Protein AF-A0A9P7C0S9-F1 (afdb_monomer_lite)

Structure (mmCIF, N/CA/C/O backbone):
data_AF-A0A9P7C0S9-F1
#
_entry.id   AF-A0A9P7C0S9-F1
#
loop_
_atom_site.group_PDB
_atom_site.id
_atom_site.type_symbol
_atom_site.label_atom_id
_atom_site.label_alt_id
_atom_site.label_comp_id
_atom_site.label_asym_id
_atom_site.label_entity_id
_atom_site.label_seq_id
_atom_site.pdbx_PDB_ins_code
_atom_site.Cartn_x
_atom_site.Cartn_y
_atom_site.Cartn_z
_atom_site.occupancy
_atom_site.B_iso_or_equiv
_atom_site.auth_seq_id
_atom_site.auth_comp_id
_atom_site.auth_asym_id
_atom_site.auth_atom_id
_atom_site.pdbx_PDB_model_num
ATOM 1 N N . MET A 1 1 ? -21.516 11.796 5.438 1.00 36.50 1 MET A N 1
ATOM 2 C CA . MET A 1 1 ? -21.903 12.605 6.609 1.00 36.50 1 MET A CA 1
ATOM 3 C C . MET A 1 1 ? -20.899 12.306 7.704 1.00 36.50 1 MET A C 1
ATOM 5 O O . MET A 1 1 ? -20.630 11.122 7.889 1.00 36.50 1 MET A O 1
ATOM 9 N N . PRO A 1 2 ? -20.296 13.309 8.359 1.00 38.56 2 PRO A N 1
ATOM 10 C CA . PRO A 1 2 ? -19.601 13.058 9.612 1.00 38.5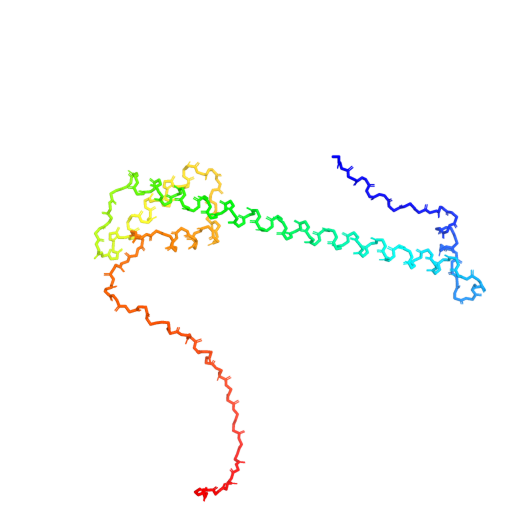6 2 PRO A CA 1
ATOM 11 C C . PRO A 1 2 ? -20.663 12.620 10.622 1.00 38.56 2 PRO A C 1
ATOM 13 O O . PRO A 1 2 ? -21.697 13.272 10.741 1.00 38.56 2 PRO A O 1
ATOM 16 N N . ILE A 1 3 ? -20.460 11.477 11.266 1.00 42.88 3 ILE A N 1
ATOM 17 C CA . ILE A 1 3 ? -21.281 11.094 12.411 1.00 42.88 3 ILE A CA 1
ATOM 18 C C . ILE A 1 3 ? -20.745 11.947 13.562 1.00 42.88 3 ILE A C 1
ATOM 20 O O . ILE A 1 3 ? -19.594 11.779 13.964 1.00 42.88 3 ILE A O 1
ATOM 24 N N . GLU A 1 4 ? -21.522 12.933 14.007 1.00 43.91 4 GLU A N 1
ATOM 25 C CA . GLU A 1 4 ? -21.229 13.670 15.235 1.00 43.91 4 GLU A CA 1
ATOM 26 C C . GLU A 1 4 ? -21.420 12.704 16.406 1.00 43.91 4 GLU A C 1
ATOM 28 O O . GLU A 1 4 ? -22.538 12.437 16.838 1.00 43.91 4 GLU A O 1
ATOM 33 N N . TYR A 1 5 ? -20.321 12.121 16.883 1.00 49.38 5 TYR A N 1
ATOM 34 C CA . TYR A 1 5 ? -20.308 11.347 18.119 1.00 49.38 5 TYR A CA 1
ATOM 35 C C . TYR A 1 5 ? -20.162 12.320 19.290 1.00 49.38 5 TYR A C 1
ATOM 37 O O . TYR A 1 5 ? -19.059 12.586 19.761 1.00 49.38 5 TYR A O 1
ATOM 45 N N . GLY A 1 6 ? -21.280 12.907 19.705 1.00 46.31 6 GLY A N 1
ATOM 46 C CA . GLY A 1 6 ? -21.391 13.578 20.994 1.00 46.31 6 GLY A CA 1
ATOM 47 C C . GLY A 1 6 ? -21.921 12.581 22.014 1.00 46.31 6 GLY A C 1
ATOM 48 O O . GLY A 1 6 ? -23.044 12.105 21.862 1.00 46.31 6 GLY A O 1
ATOM 49 N N . VAL A 1 7 ? -21.126 12.257 23.034 1.00 54.94 7 VAL A N 1
ATOM 50 C CA . VAL A 1 7 ? -21.639 11.568 24.224 1.00 54.94 7 VAL A CA 1
ATOM 51 C C . VAL A 1 7 ? -22.671 12.507 24.851 1.00 54.94 7 VAL A C 1
ATOM 53 O O . VAL A 1 7 ? -22.344 13.644 25.199 1.00 54.94 7 VAL A O 1
ATOM 56 N N . ASN A 1 8 ? -23.935 12.086 24.904 1.00 54.41 8 ASN A N 1
ATOM 57 C CA . ASN A 1 8 ? -25.004 12.897 25.476 1.00 54.41 8 ASN A CA 1
ATOM 58 C C . ASN A 1 8 ? -24.939 12.781 26.998 1.00 54.41 8 ASN A C 1
ATOM 60 O O . ASN A 1 8 ? -25.548 11.896 27.597 1.00 54.41 8 ASN A O 1
ATOM 64 N N . TYR A 1 9 ? -24.145 13.645 27.620 1.00 57.38 9 TYR A N 1
ATOM 65 C CA . TYR A 1 9 ? -24.091 13.711 29.068 1.00 57.38 9 TYR A CA 1
ATOM 66 C C . TYR A 1 9 ? -25.370 14.362 29.591 1.00 57.38 9 TYR A C 1
ATOM 68 O O . TYR A 1 9 ? -25.618 15.543 29.359 1.00 57.38 9 TYR A O 1
ATOM 76 N N . ASN A 1 10 ? -26.177 13.591 30.315 1.00 64.31 10 ASN A N 1
ATOM 77 C CA . ASN A 1 10 ? -27.313 14.140 31.037 1.00 64.31 10 ASN A CA 1
ATOM 78 C C . ASN A 1 10 ? -26.780 15.044 32.169 1.00 64.31 10 ASN A C 1
ATOM 80 O O . ASN A 1 10 ? -26.106 14.553 33.078 1.00 64.31 10 ASN A O 1
ATOM 84 N N . GLU A 1 11 ? -27.025 16.357 32.092 1.00 61.22 11 GLU A N 1
ATOM 85 C CA . GLU A 1 11 ? -26.452 17.370 33.001 1.00 61.22 11 GLU A CA 1
ATOM 86 C C . GLU A 1 11 ? -26.756 17.080 34.483 1.00 61.22 11 GLU A C 1
ATOM 88 O O . GLU A 1 11 ? -25.913 17.320 35.348 1.00 61.22 11 GLU A O 1
ATOM 93 N N . GLU A 1 12 ? -27.911 16.480 34.785 1.00 58.00 12 GLU A N 1
ATOM 94 C CA . GLU A 1 12 ? -28.275 16.056 36.145 1.00 58.00 12 GLU A CA 1
ATOM 95 C C . GLU A 1 12 ? -27.306 15.003 36.704 1.00 58.00 12 GLU A C 1
ATOM 97 O O . GLU A 1 12 ? -26.867 15.113 37.847 1.00 58.00 12 GLU A O 1
ATOM 102 N N . ILE A 1 13 ? -26.883 14.038 35.881 1.00 60.81 13 ILE A N 1
ATOM 103 C CA . ILE A 1 13 ? -25.986 12.960 36.318 1.00 60.81 13 ILE A CA 1
ATOM 104 C C . ILE A 1 13 ? -24.553 13.475 36.506 1.00 60.81 13 ILE A C 1
ATOM 106 O O . ILE A 1 13 ? -23.859 13.057 37.433 1.00 60.81 13 ILE A O 1
ATOM 110 N N . LEU A 1 14 ? -24.112 14.423 35.672 1.00 63.12 14 LEU A N 1
ATOM 111 C CA . LEU A 1 14 ? -22.819 15.093 35.854 1.00 63.12 14 LEU A CA 1
ATOM 112 C C . LEU A 1 14 ? -22.756 15.855 37.186 1.00 63.12 14 LEU A C 1
ATOM 114 O O . LEU A 1 14 ? -21.723 15.848 37.852 1.00 63.12 14 LEU A O 1
ATOM 118 N N . THR A 1 15 ? -23.875 16.455 37.594 1.00 63.66 15 THR A N 1
ATOM 119 C CA . THR A 1 15 ? -23.986 17.213 38.846 1.00 63.66 15 THR A CA 1
ATOM 120 C C . THR A 1 15 ? -24.006 16.294 40.077 1.00 63.66 15 THR A C 1
ATOM 122 O O . THR A 1 15 ? -23.449 16.635 41.124 1.00 63.66 15 THR A O 1
ATOM 125 N N . GLU A 1 16 ? -24.606 15.103 39.971 1.00 61.12 16 GLU A N 1
ATOM 126 C CA . GLU A 1 16 ? -24.531 14.069 41.016 1.00 61.12 16 GLU A CA 1
ATOM 127 C C . GLU A 1 16 ? -23.117 13.473 41.145 1.00 61.12 16 GLU A C 1
ATOM 129 O O . GLU A 1 16 ? -22.651 13.209 42.254 1.00 61.12 16 GLU A O 1
ATOM 134 N N . LEU A 1 17 ? -22.404 13.323 40.025 1.00 63.28 17 LEU A N 1
ATOM 135 C CA . LEU A 1 17 ? -21.013 12.862 39.971 1.00 63.28 17 LEU A CA 1
ATOM 136 C C . LEU A 1 17 ? -20.027 13.825 40.634 1.00 63.28 17 LEU A C 1
ATOM 138 O O . LEU A 1 17 ? -19.120 13.392 41.344 1.00 63.28 17 LEU A O 1
ATOM 142 N N . GLU A 1 18 ? -20.211 15.127 40.425 1.00 66.69 18 GLU A N 1
ATOM 143 C CA . GLU A 1 18 ? -19.366 16.171 41.013 1.00 66.69 18 GLU A CA 1
ATOM 144 C C . GLU A 1 18 ? -19.505 16.236 42.548 1.00 66.69 18 GLU A C 1
ATOM 146 O O . GLU A 1 18 ? -18.567 16.616 43.248 1.00 66.69 18 GLU A O 1
ATOM 151 N N . ASN A 1 19 ? -20.646 15.783 43.081 1.00 64.19 19 ASN A N 1
ATOM 152 C CA . ASN A 1 19 ? -20.952 15.723 44.514 1.00 64.19 19 ASN A CA 1
ATOM 153 C C . ASN A 1 19 ? -20.808 14.313 45.116 1.00 64.19 19 ASN A C 1
ATOM 155 O O . ASN A 1 19 ? -21.260 14.060 46.238 1.00 64.19 19 ASN A O 1
ATOM 159 N N . TRP A 1 20 ? -20.193 13.382 44.384 1.00 61.12 20 TRP A N 1
ATOM 160 C CA . TRP A 1 20 ? -20.117 11.989 44.795 1.00 61.12 20 TRP A CA 1
ATOM 161 C C . TRP A 1 20 ? -19.219 11.768 46.024 1.00 61.12 20 TRP A C 1
ATOM 163 O O . TRP A 1 20 ? -18.056 12.169 46.071 1.00 61.12 20 TRP A O 1
ATOM 173 N N . SER A 1 21 ? -19.759 11.039 47.004 1.00 66.88 21 SER A N 1
ATOM 174 C CA . SER A 1 21 ? -19.039 10.452 48.139 1.00 66.88 21 SER A CA 1
ATOM 175 C C . SER A 1 21 ? -19.295 8.947 48.169 1.00 66.88 21 SER A C 1
ATOM 177 O O . SER A 1 21 ? -20.394 8.497 47.847 1.00 66.88 21 SER A O 1
ATOM 179 N N . TRP A 1 22 ? -18.324 8.159 48.629 1.00 62.72 22 TRP A N 1
ATOM 180 C CA . TRP A 1 22 ? -18.462 6.708 48.815 1.00 62.72 22 TRP A CA 1
ATOM 181 C C . TRP A 1 22 ? -19.600 6.306 49.783 1.00 62.72 22 TRP A C 1
ATOM 183 O O . TRP A 1 22 ? -19.984 5.140 49.815 1.00 62.72 22 TRP A O 1
ATOM 193 N N . GLU A 1 23 ? -20.158 7.257 50.540 1.00 62.44 23 GLU A N 1
ATOM 194 C CA . GLU A 1 23 ? -21.294 7.080 51.461 1.00 62.44 23 GLU A CA 1
ATOM 195 C C . GLU A 1 23 ? -22.669 7.370 50.819 1.00 62.44 23 GLU A C 1
ATOM 197 O O . GLU A 1 23 ? -23.696 7.303 51.497 1.00 62.44 23 GLU A O 1
ATOM 202 N N . THR A 1 24 ? -22.724 7.717 49.527 1.00 65.19 24 THR A N 1
ATOM 203 C CA . THR A 1 24 ? -23.991 8.060 48.858 1.00 65.19 24 THR A CA 1
ATOM 204 C C . THR A 1 24 ? -24.869 6.815 48.619 1.00 65.19 24 THR A C 1
ATOM 206 O O . THR A 1 24 ? -24.392 5.836 48.039 1.00 65.19 24 THR A O 1
ATOM 209 N N . PRO A 1 25 ? -26.146 6.789 49.064 1.00 57.28 25 PRO A N 1
ATOM 210 C CA . PRO A 1 25 ? -26.854 5.518 49.276 1.00 57.28 25 PRO A CA 1
ATOM 211 C C . PRO A 1 25 ? -27.493 4.881 48.031 1.00 57.28 25 PRO A C 1
ATOM 213 O O . PRO A 1 25 ? -27.871 3.712 48.097 1.00 57.28 25 PRO A O 1
ATOM 216 N N . ASP A 1 26 ? -27.633 5.601 46.913 1.00 67.50 26 ASP A N 1
ATOM 217 C CA . ASP A 1 26 ? -28.218 5.050 45.682 1.00 67.50 26 ASP A CA 1
ATOM 218 C C . ASP A 1 26 ? -27.500 5.554 44.426 1.00 67.50 26 ASP A C 1
ATOM 220 O O . ASP A 1 26 ? -27.911 6.504 43.773 1.00 67.50 26 ASP A O 1
ATOM 224 N N . MET A 1 27 ? -26.392 4.887 44.103 1.00 70.88 27 MET A N 1
ATOM 225 C CA . MET A 1 27 ? -25.571 5.159 42.917 1.00 70.88 27 MET A CA 1
ATOM 226 C C . MET A 1 27 ? -25.944 4.272 41.724 1.00 70.88 27 MET A C 1
ATOM 228 O O . MET A 1 27 ? -25.195 4.204 40.751 1.00 70.88 27 MET A O 1
ATOM 232 N N . ARG A 1 28 ? -27.060 3.529 41.786 1.00 77.88 28 ARG A N 1
ATOM 233 C CA . ARG A 1 28 ? -27.402 2.555 40.736 1.00 77.88 28 ARG A CA 1
ATOM 234 C C . ARG A 1 28 ? -27.612 3.222 39.382 1.00 77.88 28 ARG A C 1
ATOM 236 O O . ARG A 1 28 ? -27.136 2.685 38.392 1.00 77.88 28 ARG A O 1
ATOM 243 N N . SER A 1 29 ? -28.258 4.387 39.348 1.00 73.81 29 SER A N 1
ATOM 244 C CA . SER A 1 29 ? -28.451 5.193 38.132 1.00 73.81 29 SER A CA 1
ATOM 245 C C . SER A 1 29 ? -27.119 5.595 37.494 1.00 73.81 29 SER A C 1
ATOM 247 O O . SER A 1 29 ? -26.939 5.440 36.290 1.00 73.81 29 SER A O 1
ATOM 249 N N . ILE A 1 30 ? -26.164 6.042 38.310 1.00 75.88 30 ILE A N 1
ATOM 250 C CA . ILE A 1 30 ? -24.827 6.452 37.868 1.00 75.88 30 ILE A CA 1
ATOM 251 C C . ILE A 1 30 ? -24.028 5.249 37.369 1.00 75.88 30 ILE A C 1
ATOM 253 O O . ILE A 1 30 ? -23.401 5.320 36.315 1.00 75.88 30 ILE A O 1
ATOM 257 N N . VAL A 1 31 ? -24.082 4.122 38.083 1.00 82.19 31 VAL A N 1
ATOM 258 C CA . VAL A 1 31 ? -23.458 2.871 37.635 1.00 82.19 31 VAL A CA 1
ATOM 259 C C . VAL A 1 31 ? -24.047 2.431 36.296 1.00 82.19 31 VAL A C 1
ATOM 261 O O . VAL A 1 31 ? -23.285 2.136 35.382 1.00 82.19 31 VAL A O 1
ATOM 264 N N . THR A 1 32 ? -25.374 2.447 36.140 1.00 83.50 32 THR A N 1
ATOM 265 C CA . THR A 1 32 ? -26.031 2.116 34.867 1.00 83.50 32 THR A CA 1
ATOM 266 C C . THR A 1 32 ? -25.604 3.061 33.744 1.00 83.50 32 THR A C 1
ATOM 268 O O . THR A 1 32 ? -25.264 2.572 32.670 1.00 83.50 32 THR A O 1
ATOM 271 N N . LEU A 1 33 ? -25.514 4.374 33.995 1.00 81.81 33 LEU A N 1
ATOM 272 C CA . LEU A 1 33 ? -25.005 5.326 33.003 1.00 81.81 33 LEU A CA 1
ATOM 273 C C . LEU A 1 33 ? -23.578 4.967 32.564 1.00 81.81 33 LEU A C 1
ATOM 275 O O . LEU A 1 33 ? -23.289 4.923 31.372 1.00 81.81 33 LEU A O 1
ATOM 279 N N . TYR A 1 34 ? -22.668 4.707 33.506 1.00 83.06 34 TYR A N 1
ATOM 280 C CA . TYR A 1 34 ? -21.298 4.334 33.150 1.00 83.06 34 TYR A CA 1
ATOM 281 C C . TYR A 1 34 ? -21.232 3.003 32.407 1.00 83.06 34 TYR A C 1
ATOM 283 O O . TYR A 1 34 ? -20.455 2.877 31.466 1.00 83.06 34 TYR A O 1
ATOM 291 N N . GLU A 1 35 ? -22.039 2.015 32.791 1.00 87.50 35 GLU A N 1
ATOM 292 C CA . GLU A 1 35 ? -22.121 0.744 32.072 1.00 87.50 35 GLU A CA 1
ATOM 293 C C . GLU A 1 35 ? -22.615 0.923 30.631 1.00 87.50 35 GLU A C 1
ATOM 295 O O . GLU A 1 35 ? -22.129 0.231 29.734 1.00 87.50 35 GLU A O 1
ATOM 300 N N . GLU A 1 36 ? -23.567 1.825 30.396 1.00 86.88 36 GLU A N 1
ATOM 301 C CA . GLU A 1 36 ? -24.035 2.192 29.056 1.00 86.88 36 GLU A CA 1
ATOM 302 C C . GLU A 1 36 ? -22.934 2.907 28.268 1.00 86.88 36 GLU A C 1
ATOM 304 O O . GLU A 1 36 ? -22.579 2.447 27.182 1.00 86.88 36 GLU A O 1
ATOM 309 N N . ASN A 1 37 ? -22.291 3.919 28.856 1.00 85.31 37 ASN A N 1
ATOM 310 C CA . ASN A 1 37 ? -21.184 4.644 28.227 1.00 85.31 37 ASN A CA 1
ATOM 311 C C . ASN A 1 37 ? -20.022 3.713 27.853 1.00 85.31 37 ASN A C 1
ATOM 313 O O . ASN A 1 37 ? -19.514 3.774 26.737 1.00 85.31 37 ASN A O 1
ATOM 317 N N . ILE A 1 38 ? -19.629 2.797 28.744 1.00 89.56 38 ILE A N 1
ATOM 318 C CA . ILE A 1 38 ? -18.569 1.815 28.472 1.00 89.56 38 ILE A CA 1
ATOM 319 C C . ILE A 1 38 ? -18.939 0.944 27.265 1.00 89.56 38 ILE A C 1
ATOM 321 O O . ILE A 1 38 ? -18.087 0.666 26.418 1.00 89.56 38 ILE A O 1
ATOM 325 N N . LYS A 1 39 ? -20.199 0.499 27.166 1.00 91.44 39 LYS A N 1
ATOM 326 C CA . LYS A 1 39 ? -20.666 -0.306 26.026 1.00 91.44 39 LYS A CA 1
ATOM 327 C C . LYS A 1 39 ? -20.636 0.503 24.731 1.00 91.44 39 LYS A C 1
ATOM 329 O O . LYS A 1 39 ? -20.176 -0.014 23.714 1.00 91.44 39 LYS A O 1
ATOM 334 N N . GLU A 1 40 ? -21.091 1.752 24.768 1.00 92.44 40 GLU A N 1
ATOM 335 C CA . GLU A 1 40 ? -21.091 2.647 23.609 1.00 92.44 40 GLU A CA 1
ATOM 336 C C . GLU A 1 40 ? -19.671 2.954 23.122 1.00 92.44 40 GLU A C 1
ATOM 338 O O . GLU A 1 40 ? -19.365 2.770 21.940 1.00 92.44 40 GLU A O 1
ATOM 343 N N . GLU A 1 41 ? -18.772 3.337 24.029 1.00 90.62 41 GLU A N 1
ATOM 344 C CA . GLU A 1 41 ? -17.368 3.607 23.719 1.00 90.62 41 GLU A CA 1
ATOM 345 C C . GLU A 1 41 ? -16.657 2.363 23.172 1.00 90.62 41 GLU A C 1
ATOM 347 O O . GLU A 1 41 ? -15.869 2.454 22.225 1.00 90.62 41 GLU A O 1
ATOM 352 N N . PHE A 1 42 ? -16.957 1.179 23.711 1.00 93.44 42 PHE A N 1
ATOM 353 C CA . PHE A 1 42 ? -16.386 -0.071 23.220 1.00 93.44 42 PHE A CA 1
ATOM 354 C C . PHE A 1 42 ? -16.863 -0.423 21.804 1.00 93.44 42 PHE A C 1
ATOM 356 O O . PHE A 1 42 ? -16.063 -0.851 20.965 1.00 93.44 42 PHE A O 1
ATOM 363 N N . GLU A 1 43 ? -18.144 -0.221 21.491 1.00 94.75 43 GLU A N 1
ATOM 364 C CA . GLU A 1 43 ? -18.639 -0.412 20.123 1.00 94.75 43 GLU A CA 1
ATOM 365 C C . GLU A 1 43 ? -18.046 0.615 19.152 1.00 94.75 43 GLU A C 1
ATOM 367 O O . GLU A 1 43 ? -17.688 0.262 18.021 1.00 94.75 43 GLU A O 1
ATOM 372 N N . LEU A 1 44 ? -17.842 1.857 19.599 1.00 92.81 44 LEU A N 1
ATOM 373 C CA . LEU A 1 44 ? -17.161 2.881 18.813 1.00 92.81 44 LEU A CA 1
ATOM 374 C C . LEU A 1 44 ? -15.700 2.499 18.531 1.00 92.81 44 LEU A C 1
ATOM 376 O O . LEU A 1 44 ? -15.241 2.581 17.388 1.00 92.81 44 LEU A O 1
ATOM 380 N N . LEU A 1 45 ? -14.981 2.000 19.539 1.00 94.19 45 LEU A N 1
ATOM 381 C CA . LEU A 1 45 ? -13.626 1.478 19.374 1.00 94.19 45 LEU A CA 1
ATOM 382 C C . LEU A 1 45 ? -13.589 0.355 18.329 1.00 94.19 45 LEU A C 1
ATOM 384 O O . LEU A 1 45 ? -12.749 0.380 17.427 1.00 94.19 45 LEU A O 1
ATOM 388 N N . LYS A 1 46 ? -14.522 -0.602 18.397 1.00 96.81 46 LYS A N 1
ATOM 389 C CA . LYS A 1 46 ? -14.631 -1.687 17.406 1.00 96.81 46 LYS A CA 1
ATOM 390 C C . LYS A 1 46 ? -14.903 -1.160 15.999 1.00 96.81 46 LYS A C 1
ATOM 392 O O . LYS A 1 46 ? -14.399 -1.724 15.025 1.00 96.81 46 LYS A O 1
ATOM 397 N N . HIS A 1 47 ? -15.697 -0.101 15.865 1.00 95.12 47 HIS A N 1
ATOM 398 C CA . HIS A 1 47 ? -15.934 0.543 14.577 1.00 95.12 47 HIS A CA 1
ATOM 399 C C . HIS A 1 47 ? -14.644 1.151 14.011 1.00 95.12 47 HIS A C 1
ATOM 401 O O . HIS A 1 47 ? -14.276 0.851 12.873 1.00 95.12 47 HIS A O 1
ATOM 407 N N . TYR A 1 48 ? -13.907 1.914 14.821 1.00 94.75 48 TYR A N 1
ATOM 408 C CA . TYR A 1 48 ? -12.637 2.502 14.397 1.00 94.75 48 TYR A CA 1
ATOM 409 C C . TYR A 1 48 ? -11.567 1.458 14.079 1.00 94.75 48 TYR A C 1
ATOM 411 O O . TYR A 1 48 ? -10.828 1.631 13.112 1.00 94.75 48 TYR A O 1
ATOM 419 N N . GLN A 1 49 ? -11.518 0.342 14.810 1.00 96.44 49 GLN A N 1
ATOM 420 C CA . GLN A 1 49 ? -10.629 -0.777 14.485 1.00 96.44 49 GLN A CA 1
ATOM 421 C C . GLN A 1 49 ? -10.930 -1.354 13.096 1.00 96.44 49 GLN A C 1
ATOM 423 O O . GLN A 1 49 ? -10.019 -1.511 12.282 1.00 96.44 49 GLN A O 1
ATOM 428 N N . LYS A 1 50 ? -12.208 -1.584 12.769 1.00 96.06 50 LYS A N 1
ATOM 429 C CA . LYS A 1 50 ? -12.610 -2.048 11.430 1.00 96.06 50 LYS A CA 1
ATOM 430 C C . LYS A 1 50 ? -12.241 -1.049 10.339 1.00 96.06 50 LYS A C 1
ATOM 432 O O . LYS A 1 50 ? -11.832 -1.440 9.247 1.00 96.06 50 LYS A O 1
ATOM 437 N N . ASP A 1 51 ? -12.401 0.241 10.597 1.00 95.75 51 ASP A N 1
ATOM 438 C CA . ASP A 1 51 ? -12.036 1.267 9.624 1.00 95.75 51 ASP A CA 1
ATOM 439 C C . ASP A 1 51 ? -10.519 1.381 9.451 1.00 95.75 51 ASP A C 1
ATOM 441 O O . ASP A 1 51 ? -10.042 1.519 8.322 1.00 95.75 51 ASP A O 1
ATOM 445 N N . GLN A 1 52 ? -9.745 1.209 10.522 1.00 95.81 52 GLN A N 1
ATOM 446 C CA . GLN A 1 52 ? -8.292 1.113 10.451 1.00 95.81 52 GLN A CA 1
ATOM 447 C C . GLN A 1 52 ? -7.844 -0.083 9.595 1.00 95.81 52 GLN A C 1
ATOM 449 O O . GLN A 1 52 ? -6.971 0.080 8.739 1.00 95.81 52 GLN A O 1
ATOM 454 N N . GLU A 1 53 ? -8.471 -1.252 9.750 1.00 96.62 53 GLU A N 1
ATOM 455 C CA . GLU A 1 53 ? -8.213 -2.431 8.910 1.00 96.62 53 GLU A CA 1
ATOM 456 C C . GLU A 1 53 ? -8.513 -2.160 7.428 1.00 96.62 53 GLU A C 1
ATOM 458 O O . GLU A 1 53 ? -7.696 -2.466 6.553 1.00 96.62 53 GLU A O 1
ATOM 463 N N . LYS A 1 54 ? -9.653 -1.523 7.122 1.00 96.88 54 LYS A N 1
ATOM 464 C CA . LYS A 1 54 ? -10.005 -1.137 5.744 1.00 96.88 54 LYS A CA 1
ATOM 465 C C . LYS A 1 54 ? -8.991 -0.162 5.156 1.00 96.88 54 LYS A C 1
ATOM 467 O O . LYS A 1 54 ? -8.573 -0.326 4.009 1.00 96.88 54 LYS A O 1
ATOM 472 N N . ILE A 1 55 ? -8.590 0.850 5.925 1.00 96.88 55 ILE A N 1
ATOM 473 C CA . ILE A 1 55 ? -7.589 1.832 5.502 1.00 96.88 55 ILE A CA 1
ATOM 474 C C . ILE A 1 55 ? -6.263 1.132 5.210 1.00 96.88 55 ILE A C 1
ATOM 476 O O . ILE A 1 55 ? -5.639 1.416 4.189 1.00 96.88 55 ILE A O 1
ATOM 480 N N . GLU A 1 56 ? -5.838 0.198 6.058 1.00 94.94 56 GLU A N 1
ATOM 481 C CA . GLU A 1 56 ? -4.598 -0.547 5.852 1.00 94.94 56 GLU A CA 1
ATOM 482 C C . GLU A 1 56 ? -4.665 -1.443 4.608 1.00 94.94 56 GLU A C 1
ATOM 484 O O . GLU A 1 56 ? -3.718 -1.494 3.815 1.00 94.94 56 GLU A O 1
ATOM 489 N N . HIS A 1 57 ? -5.808 -2.084 4.357 1.00 95.56 57 HIS A N 1
ATOM 490 C CA . HIS A 1 57 ? -6.033 -2.835 3.124 1.00 95.56 57 HIS A CA 1
ATOM 491 C C . HIS A 1 57 ? -5.939 -1.932 1.882 1.00 95.56 57 HIS A C 1
ATOM 493 O O . HIS A 1 57 ? -5.232 -2.251 0.920 1.00 95.56 57 HIS A O 1
ATOM 499 N N . LEU A 1 58 ? -6.596 -0.768 1.905 1.00 96.56 58 LEU A N 1
ATOM 500 C CA . LEU A 1 58 ? -6.555 0.203 0.808 1.00 96.56 58 LEU A CA 1
ATOM 501 C C . LEU A 1 58 ? -5.144 0.756 0.579 1.00 96.56 58 LEU A C 1
ATOM 503 O O . LEU A 1 58 ? -4.696 0.822 -0.568 1.00 96.56 58 LEU A O 1
ATOM 507 N N . LYS A 1 59 ? -4.412 1.089 1.649 1.00 93.94 59 LYS A N 1
ATOM 508 C CA . LYS A 1 59 ? -3.001 1.499 1.575 1.00 93.94 59 LYS A CA 1
ATOM 509 C C . LYS A 1 59 ? -2.161 0.427 0.891 1.00 93.94 59 LYS A C 1
ATOM 511 O O . LYS A 1 59 ? -1.421 0.733 -0.044 1.00 93.94 59 LYS A O 1
ATOM 516 N N . ASN A 1 60 ? -2.306 -0.832 1.301 1.00 93.38 60 ASN A N 1
ATOM 517 C CA . ASN A 1 60 ? -1.572 -1.944 0.704 1.00 93.38 60 ASN A CA 1
ATOM 518 C C . ASN A 1 60 ? -1.914 -2.157 -0.771 1.00 93.38 60 ASN A C 1
ATOM 520 O O . ASN A 1 60 ? -1.008 -2.400 -1.574 1.00 93.38 60 ASN A O 1
ATOM 524 N N . HIS A 1 61 ? -3.189 -2.023 -1.135 1.00 95.62 61 HIS A N 1
ATOM 525 C CA . HIS A 1 61 ? -3.649 -2.102 -2.516 1.00 95.62 61 HIS A CA 1
ATOM 526 C C . HIS A 1 61 ? -3.042 -0.989 -3.386 1.00 95.62 61 HIS A C 1
ATOM 528 O O . HIS A 1 61 ? -2.449 -1.273 -4.429 1.00 95.62 61 HIS A O 1
ATOM 534 N N . VAL A 1 62 ? -3.116 0.271 -2.940 1.00 94.75 62 VAL A N 1
ATOM 535 C CA . VAL A 1 62 ? -2.524 1.416 -3.656 1.00 94.75 62 VAL A CA 1
ATOM 536 C C . VAL A 1 62 ? -1.016 1.250 -3.790 1.00 94.75 62 VAL A C 1
ATOM 538 O O . VAL A 1 62 ? -0.471 1.465 -4.869 1.00 94.75 62 VAL A O 1
ATOM 541 N N . LEU A 1 63 ? -0.343 0.812 -2.728 1.00 93.88 63 LEU A N 1
ATOM 542 C CA . LEU A 1 63 ? 1.101 0.618 -2.728 1.00 93.88 63 LEU A CA 1
ATOM 543 C C . LEU A 1 63 ? 1.524 -0.499 -3.695 1.00 93.88 63 LEU A C 1
ATOM 545 O O . LEU A 1 63 ? 2.498 -0.326 -4.424 1.00 93.88 63 LEU A O 1
ATOM 549 N N . ASN A 1 64 ? 0.776 -1.607 -3.770 1.00 95.25 64 ASN A N 1
ATOM 550 C CA . ASN A 1 64 ? 1.008 -2.656 -4.770 1.00 95.25 64 ASN A CA 1
ATOM 551 C C . ASN A 1 64 ? 0.872 -2.115 -6.196 1.00 95.25 64 ASN A C 1
ATOM 553 O O . ASN A 1 64 ? 1.755 -2.338 -7.025 1.00 95.25 64 ASN A O 1
ATOM 557 N N . ARG A 1 65 ? -0.215 -1.384 -6.469 1.00 96.69 65 ARG A N 1
ATOM 558 C CA . ARG A 1 65 ? -0.472 -0.823 -7.798 1.00 96.69 65 ARG A CA 1
ATOM 559 C C . ARG A 1 65 ? 0.610 0.178 -8.190 1.00 96.69 65 ARG A C 1
ATOM 561 O O . ARG A 1 65 ? 1.159 0.078 -9.279 1.00 96.69 65 ARG A O 1
ATOM 568 N N . LEU A 1 66 ? 0.960 1.087 -7.280 1.00 94.75 66 LEU A N 1
ATOM 569 C CA . LEU A 1 66 ? 2.011 2.078 -7.486 1.00 94.75 66 LEU A CA 1
ATOM 570 C C . LEU A 1 66 ? 3.368 1.415 -7.748 1.00 94.75 66 LEU A C 1
ATOM 572 O O . LEU A 1 66 ? 4.067 1.819 -8.671 1.00 94.75 66 LEU A O 1
ATOM 576 N N . ALA A 1 67 ? 3.729 0.382 -6.981 1.00 95.25 67 ALA A N 1
ATOM 577 C CA . ALA A 1 67 ? 4.971 -0.352 -7.194 1.00 95.25 67 ALA A CA 1
ATOM 578 C C . ALA A 1 67 ? 5.018 -0.998 -8.587 1.00 95.25 67 ALA A C 1
ATOM 580 O O . ALA A 1 67 ? 6.028 -0.857 -9.269 1.00 95.25 67 ALA A O 1
ATOM 581 N N . SER A 1 68 ? 3.930 -1.646 -9.026 1.00 97.56 68 SER A N 1
ATOM 582 C CA . SER A 1 68 ? 3.834 -2.216 -10.379 1.00 97.56 68 SER A CA 1
ATOM 583 C C . SER A 1 68 ? 4.001 -1.140 -11.445 1.00 97.56 68 SER A C 1
ATOM 585 O O . SER A 1 68 ? 4.875 -1.257 -12.293 1.00 97.56 68 SER A O 1
ATOM 587 N N . THR A 1 69 ? 3.244 -0.043 -11.344 1.00 96.81 69 THR A N 1
ATOM 588 C CA . THR A 1 69 ? 3.326 1.068 -12.301 1.00 96.81 69 THR A CA 1
ATOM 589 C C . THR A 1 69 ? 4.731 1.660 -12.373 1.00 96.81 69 THR A C 1
ATOM 591 O O . THR A 1 69 ? 5.197 1.978 -13.461 1.00 96.81 69 THR A O 1
ATOM 594 N N . ILE A 1 70 ? 5.428 1.789 -11.239 1.00 95.50 70 ILE A N 1
ATOM 595 C CA . ILE A 1 70 ? 6.817 2.257 -11.211 1.00 95.50 70 ILE A CA 1
ATOM 596 C C . ILE A 1 70 ? 7.741 1.273 -11.930 1.00 95.50 70 ILE A C 1
ATOM 598 O O . ILE A 1 70 ? 8.608 1.716 -12.678 1.00 95.50 70 ILE A O 1
ATOM 602 N N . VAL A 1 71 ? 7.587 -0.036 -11.716 1.00 96.50 71 VAL A N 1
ATOM 603 C CA . VAL A 1 71 ? 8.400 -1.054 -12.400 1.00 96.50 71 VAL A CA 1
ATOM 604 C C . VAL A 1 71 ? 8.156 -1.007 -13.905 1.00 96.50 71 VAL A C 1
ATOM 606 O O . VAL A 1 71 ? 9.118 -0.858 -14.655 1.00 96.50 71 VAL A O 1
ATOM 609 N N . ASP A 1 72 ? 6.894 -1.018 -14.334 1.00 97.44 72 ASP A N 1
ATOM 610 C CA . ASP A 1 72 ? 6.521 -0.970 -15.751 1.00 97.44 72 ASP A CA 1
ATOM 611 C C . ASP A 1 72 ? 7.063 0.302 -16.418 1.00 97.44 72 ASP A C 1
ATOM 613 O O . ASP A 1 72 ? 7.730 0.252 -17.452 1.00 97.44 72 ASP A O 1
ATOM 617 N N . TRP A 1 73 ? 6.864 1.456 -15.776 1.00 97.31 73 TRP A N 1
ATOM 618 C CA . TRP A 1 73 ? 7.424 2.729 -16.225 1.00 97.31 73 TRP A CA 1
ATOM 619 C C . TRP A 1 73 ? 8.954 2.698 -16.309 1.00 97.31 73 TRP A C 1
ATOM 621 O O . TRP A 1 73 ? 9.527 3.252 -17.247 1.00 97.31 73 TRP A O 1
ATOM 631 N N . SER A 1 74 ? 9.626 2.043 -15.360 1.00 96.19 74 SER A N 1
ATOM 632 C CA . SER A 1 74 ? 11.088 1.933 -15.356 1.00 96.19 74 SER A CA 1
ATOM 633 C C . SER A 1 74 ? 11.589 1.079 -16.516 1.00 96.19 74 SER A C 1
ATOM 635 O O . SER A 1 74 ? 12.560 1.456 -17.166 1.00 96.19 74 SER A O 1
ATOM 637 N N . HIS A 1 75 ? 10.913 -0.033 -16.810 1.00 96.38 75 HIS A N 1
ATOM 638 C CA . HIS A 1 75 ? 11.270 -0.918 -17.924 1.00 96.38 75 HIS A CA 1
ATOM 639 C C . HIS A 1 75 ? 11.025 -0.278 -19.294 1.00 96.38 75 HIS A C 1
ATOM 641 O O . HIS A 1 75 ? 11.675 -0.647 -20.265 1.00 96.38 75 HIS A O 1
ATOM 647 N N . ILE A 1 76 ? 10.125 0.706 -19.372 1.00 96.75 76 ILE A N 1
ATOM 648 C CA . ILE A 1 76 ? 9.904 1.512 -20.582 1.00 96.75 76 ILE A CA 1
ATOM 649 C C . ILE A 1 76 ? 10.930 2.649 -20.693 1.00 96.75 76 ILE A C 1
ATOM 651 O O . ILE A 1 76 ? 11.394 2.964 -21.786 1.00 96.75 76 ILE A O 1
ATOM 655 N N . LYS A 1 77 ? 11.256 3.309 -19.576 1.00 96.12 77 LYS A N 1
ATOM 656 C CA . LYS A 1 77 ? 12.071 4.533 -19.567 1.00 96.12 77 LYS A CA 1
ATOM 657 C C . LYS A 1 77 ? 13.576 4.277 -19.647 1.00 96.12 77 LYS A C 1
ATOM 659 O O . LYS A 1 77 ? 14.297 5.125 -20.169 1.00 96.12 77 LYS A O 1
ATOM 664 N N . PHE A 1 78 ? 14.057 3.181 -19.068 1.00 96.31 78 PHE A N 1
ATOM 665 C CA . PHE A 1 78 ? 15.484 2.898 -18.933 1.00 96.31 78 PHE A CA 1
ATOM 666 C C . PHE A 1 78 ? 15.893 1.692 -19.772 1.00 96.31 78 PHE A C 1
ATOM 668 O O . PHE A 1 78 ? 15.094 0.800 -20.038 1.00 96.31 78 PHE A O 1
ATOM 675 N N . GLU A 1 79 ? 17.167 1.645 -20.150 1.00 94.94 79 GLU A N 1
ATOM 676 C CA . GLU A 1 79 ? 17.740 0.459 -20.778 1.00 94.94 79 GLU A CA 1
ATOM 677 C C . GLU A 1 79 ? 17.875 -0.679 -19.763 1.00 94.94 79 GLU A C 1
ATOM 679 O O . GLU A 1 79 ? 18.229 -0.462 -18.597 1.00 94.94 79 GLU A O 1
ATOM 684 N N . GLN A 1 80 ? 17.622 -1.905 -20.223 1.00 95.25 80 GLN A N 1
ATOM 685 C CA . GLN A 1 80 ? 17.801 -3.095 -19.404 1.00 95.25 80 GLN A CA 1
ATOM 686 C C . GLN A 1 80 ? 19.266 -3.207 -18.948 1.00 95.25 80 GLN A C 1
ATOM 688 O O . GLN A 1 80 ? 20.171 -3.211 -19.790 1.00 95.25 80 GLN A O 1
ATOM 693 N N . PRO A 1 81 ? 19.535 -3.329 -17.633 1.00 94.94 81 PRO A N 1
ATOM 694 C CA . PRO A 1 81 ? 20.894 -3.492 -17.147 1.00 94.94 81 PRO A CA 1
ATOM 695 C C . PRO A 1 81 ? 21.476 -4.836 -17.595 1.00 94.94 81 PRO A C 1
ATOM 697 O O . PRO A 1 81 ? 20.779 -5.844 -17.719 1.00 94.94 81 PRO A O 1
ATOM 700 N N . ARG A 1 82 ? 22.796 -4.870 -17.781 1.00 93.44 82 ARG A N 1
ATOM 701 C CA . ARG A 1 82 ? 23.535 -6.124 -17.962 1.00 93.44 82 ARG A CA 1
ATOM 702 C C . ARG A 1 82 ? 23.484 -6.944 -16.670 1.00 93.44 82 ARG A C 1
ATOM 704 O O . ARG A 1 82 ? 23.388 -6.373 -15.585 1.00 93.44 82 ARG A O 1
ATOM 711 N N . ASN A 1 83 ? 23.639 -8.265 -16.777 1.00 90.44 83 ASN A N 1
ATOM 712 C CA . ASN A 1 83 ? 23.65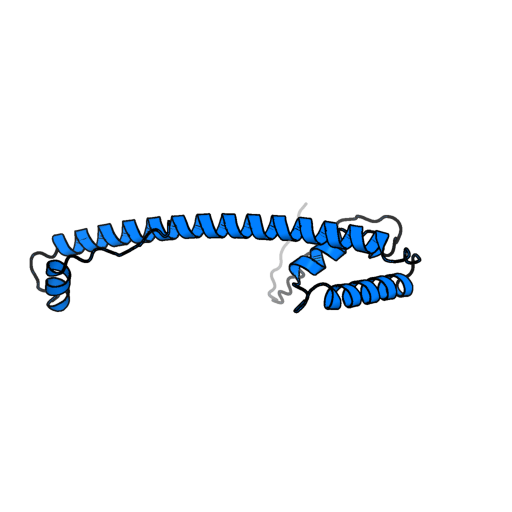4 -9.169 -15.622 1.00 90.44 83 ASN A CA 1
ATOM 713 C C . ASN A 1 83 ? 24.967 -9.064 -14.817 1.00 90.44 83 ASN A C 1
ATOM 715 O O . ASN A 1 83 ? 25.817 -9.949 -14.855 1.00 90.44 83 ASN A O 1
ATOM 719 N N . ASN A 1 84 ? 25.179 -7.927 -14.158 1.00 92.75 84 ASN A N 1
ATOM 720 C CA . ASN A 1 84 ? 26.244 -7.694 -13.190 1.00 92.75 84 ASN A CA 1
ATOM 721 C 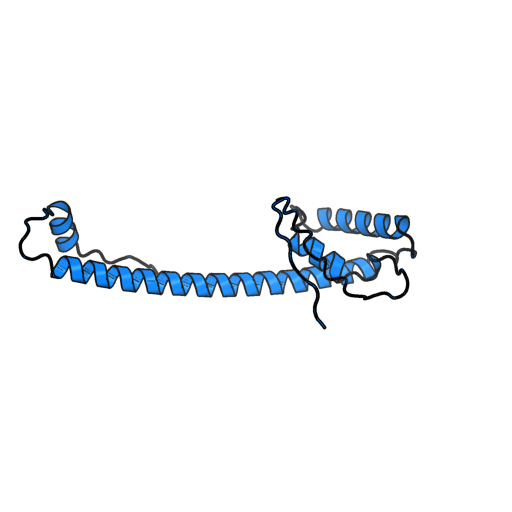C . ASN A 1 84 ? 25.813 -6.610 -12.200 1.00 92.75 84 ASN A C 1
ATOM 723 O O . ASN A 1 84 ? 25.030 -5.716 -12.531 1.00 92.75 84 ASN A O 1
ATOM 727 N N . GLU A 1 85 ? 26.377 -6.668 -10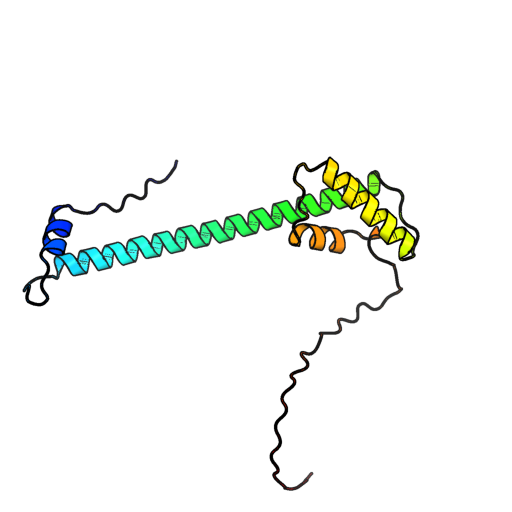.998 1.00 91.19 85 GLU A N 1
ATOM 728 C CA . GLU A 1 85 ? 26.000 -5.800 -9.884 1.00 91.19 85 GLU A CA 1
ATOM 729 C C . GLU A 1 85 ? 26.091 -4.312 -10.223 1.00 91.19 85 GLU A C 1
ATOM 731 O O . GLU A 1 85 ? 25.143 -3.562 -9.998 1.00 91.19 85 GLU A O 1
ATOM 736 N N . ARG A 1 86 ? 27.194 -3.893 -10.851 1.00 93.88 86 ARG A N 1
ATOM 737 C CA . ARG A 1 86 ? 27.422 -2.490 -11.202 1.00 93.88 86 ARG A CA 1
ATOM 738 C C . ARG A 1 86 ? 26.340 -1.951 -12.137 1.00 93.88 86 ARG A C 1
ATOM 740 O O . ARG A 1 86 ? 25.833 -0.854 -11.916 1.00 93.88 86 ARG A O 1
ATOM 747 N N . SER A 1 87 ? 25.977 -2.703 -13.175 1.00 94.06 87 SER A N 1
ATOM 748 C CA . SER A 1 87 ? 24.950 -2.277 -14.130 1.00 94.06 87 SER A CA 1
ATOM 749 C C . SER A 1 87 ? 23.570 -2.193 -13.477 1.00 94.06 87 SER A C 1
ATOM 751 O O . SER A 1 87 ? 22.839 -1.238 -13.735 1.00 94.06 87 SER A O 1
ATOM 753 N N . VAL A 1 88 ? 23.229 -3.156 -12.615 1.00 94.12 88 VAL A N 1
ATOM 754 C CA . VAL A 1 88 ? 21.967 -3.162 -11.860 1.00 94.12 88 VAL A CA 1
ATOM 755 C C . VAL A 1 88 ? 21.910 -1.985 -10.884 1.00 94.12 88 VAL A C 1
ATOM 757 O O . VAL A 1 88 ? 20.881 -1.316 -10.779 1.00 94.12 88 VAL A O 1
ATOM 760 N N . GLN A 1 89 ? 23.020 -1.679 -10.209 1.00 93.19 89 GLN A N 1
ATOM 761 C CA . GLN A 1 89 ? 23.112 -0.555 -9.280 1.00 93.19 89 GLN A CA 1
ATOM 762 C C . GLN A 1 89 ? 22.948 0.789 -9.997 1.00 93.19 89 GLN A C 1
ATOM 764 O O . GLN A 1 89 ? 22.225 1.655 -9.498 1.00 93.19 89 GLN A O 1
ATOM 769 N N . ILE A 1 90 ? 23.571 0.965 -11.168 1.00 94.62 90 ILE A N 1
ATOM 770 C CA . ILE A 1 90 ? 23.408 2.173 -11.992 1.00 94.62 90 ILE A CA 1
ATOM 771 C C . ILE A 1 90 ? 21.937 2.338 -12.389 1.00 94.62 90 ILE A C 1
ATOM 773 O O . ILE A 1 90 ? 21.357 3.386 -12.115 1.00 94.62 90 ILE A O 1
ATOM 777 N N . TYR A 1 91 ? 21.308 1.287 -12.926 1.00 95.88 91 TYR A N 1
ATOM 778 C CA . TYR A 1 91 ? 19.882 1.286 -13.267 1.00 95.88 91 TYR A CA 1
ATOM 779 C C . TYR A 1 91 ? 19.000 1.680 -12.070 1.00 95.88 91 TYR A C 1
ATOM 781 O O . TYR A 1 91 ? 18.192 2.607 -12.162 1.00 95.88 91 TYR A O 1
ATOM 789 N N . ALA A 1 92 ? 19.190 1.037 -10.914 1.00 92.88 92 ALA A N 1
ATOM 790 C CA . ALA A 1 92 ? 18.405 1.320 -9.716 1.00 92.88 92 ALA A CA 1
ATOM 791 C C . ALA A 1 92 ? 18.598 2.764 -9.221 1.00 92.88 92 ALA A C 1
ATOM 793 O O . ALA A 1 92 ? 17.636 3.398 -8.784 1.00 92.88 92 ALA A O 1
ATOM 794 N N . SER A 1 93 ? 19.823 3.288 -9.307 1.00 92.25 93 SER A N 1
ATOM 795 C CA . SER A 1 93 ? 20.163 4.653 -8.892 1.00 92.25 93 SER A CA 1
ATOM 796 C C . SER A 1 93 ? 19.506 5.684 -9.806 1.00 92.25 93 SER A C 1
ATOM 798 O O . SER A 1 93 ? 18.815 6.575 -9.315 1.00 92.25 93 SER A O 1
ATOM 800 N N . SER A 1 94 ? 19.627 5.514 -11.125 1.00 94.25 94 SER A N 1
ATOM 801 C CA . SER A 1 94 ? 18.988 6.377 -12.124 1.00 94.25 94 SER A CA 1
ATOM 802 C C . SER A 1 94 ? 17.463 6.358 -12.014 1.00 94.25 94 SER A C 1
ATOM 804 O O . SER A 1 94 ? 16.829 7.414 -12.056 1.00 94.25 94 SER A O 1
ATOM 806 N N . ARG A 1 95 ? 16.864 5.180 -11.797 1.00 93.44 95 ARG A N 1
ATOM 807 C CA . ARG A 1 95 ? 15.427 5.046 -11.536 1.00 93.44 95 ARG A CA 1
ATOM 808 C C . ARG A 1 95 ? 15.010 5.820 -10.291 1.00 93.44 95 ARG A C 1
ATOM 810 O O . ARG A 1 95 ? 14.058 6.593 -10.344 1.00 93.44 95 ARG A O 1
ATOM 817 N N . ASN A 1 96 ? 15.696 5.608 -9.168 1.00 90.75 96 ASN A N 1
ATOM 818 C CA . ASN A 1 96 ? 15.346 6.256 -7.903 1.00 90.75 96 ASN A CA 1
ATOM 819 C C . ASN A 1 96 ? 15.492 7.779 -7.992 1.00 90.75 96 ASN A C 1
ATOM 821 O O . ASN A 1 96 ? 14.663 8.496 -7.440 1.00 90.75 96 ASN A O 1
ATOM 825 N N . GLU A 1 97 ? 16.499 8.265 -8.713 1.00 90.50 97 GLU A N 1
ATOM 826 C CA . GLU A 1 97 ? 16.687 9.692 -8.943 1.00 90.50 97 GLU A CA 1
ATOM 827 C C . GLU A 1 97 ? 15.551 10.282 -9.786 1.00 90.50 97 GLU A C 1
ATOM 829 O O . GLU A 1 97 ? 14.923 11.260 -9.392 1.00 90.50 97 GLU A O 1
ATOM 834 N N . ALA A 1 98 ? 15.180 9.624 -10.886 1.00 91.88 98 ALA A N 1
ATOM 835 C CA . ALA A 1 98 ? 14.039 10.051 -11.690 1.00 91.88 98 ALA A CA 1
ATOM 836 C C . ALA A 1 98 ? 12.710 10.025 -10.909 1.00 91.88 98 ALA A C 1
ATOM 838 O O . ALA A 1 98 ? 11.854 10.880 -11.134 1.00 91.88 98 ALA A O 1
ATOM 839 N N . LEU A 1 99 ? 12.532 9.072 -9.987 1.00 90.69 99 LEU A N 1
ATOM 840 C CA . LEU A 1 99 ? 11.358 9.021 -9.110 1.00 90.69 99 LEU A CA 1
ATOM 841 C C . LEU A 1 99 ? 11.309 10.195 -8.131 1.00 90.69 99 LEU A C 1
ATOM 843 O O . LEU A 1 99 ? 10.221 10.709 -7.894 1.00 90.69 99 LEU A O 1
ATOM 847 N N . ARG A 1 100 ? 12.453 10.651 -7.600 1.00 87.88 100 ARG A N 1
ATOM 848 C CA . ARG A 1 100 ? 12.502 11.835 -6.722 1.00 87.88 100 ARG A CA 1
ATOM 849 C C . ARG A 1 100 ? 12.013 13.097 -7.424 1.00 87.88 100 ARG A C 1
ATOM 851 O O . ARG A 1 100 ? 11.342 13.904 -6.795 1.00 87.88 100 ARG A O 1
ATOM 858 N N . PHE A 1 101 ? 12.314 13.247 -8.713 1.00 88.00 101 PHE A N 1
ATOM 859 C CA . PHE A 1 101 ? 11.814 14.370 -9.509 1.00 88.00 101 PHE A CA 1
ATOM 860 C C . PHE A 1 101 ? 10.331 14.238 -9.867 1.00 88.00 101 PHE A C 1
ATOM 862 O O . PHE A 1 101 ? 9.623 15.238 -9.913 1.00 88.00 101 PHE A O 1
ATOM 869 N N . LEU A 1 102 ? 9.854 13.019 -10.141 1.00 90.00 102 LEU A N 1
ATOM 870 C CA . LEU A 1 102 ? 8.454 12.784 -10.509 1.00 90.00 102 LEU A CA 1
ATOM 871 C C . LEU A 1 102 ? 7.506 12.931 -9.310 1.00 90.00 102 LEU A C 1
ATOM 873 O O . LEU A 1 102 ? 6.369 13.374 -9.457 1.00 90.00 102 LEU A O 1
ATOM 877 N N . LEU A 1 103 ? 7.966 12.526 -8.129 1.00 85.75 103 LEU A N 1
ATOM 878 C CA . LEU A 1 103 ? 7.194 12.497 -6.899 1.00 85.75 103 LEU A CA 1
ATOM 879 C C . LEU A 1 103 ? 7.770 13.548 -5.941 1.00 85.75 103 LEU A C 1
ATOM 881 O O . LEU A 1 103 ? 8.676 13.264 -5.158 1.00 85.75 103 LEU A O 1
ATOM 885 N N . ASN A 1 104 ? 7.246 14.775 -6.002 1.00 73.19 104 ASN A N 1
ATOM 886 C CA . ASN A 1 104 ? 7.632 15.838 -5.071 1.00 73.19 104 ASN A CA 1
ATOM 887 C C . ASN A 1 104 ? 7.462 15.357 -3.621 1.00 73.19 104 ASN A C 1
ATOM 889 O O . ASN A 1 104 ? 6.368 14.972 -3.214 1.00 73.19 104 ASN A O 1
ATOM 893 N N . GLY A 1 105 ? 8.548 15.375 -2.845 1.00 68.62 105 GLY A N 1
ATOM 894 C CA . GLY A 1 105 ? 8.537 14.893 -1.461 1.00 68.62 105 GLY A CA 1
ATOM 895 C C . GLY A 1 105 ? 8.685 13.376 -1.309 1.00 68.62 105 GLY A C 1
ATOM 896 O O . GLY A 1 105 ? 8.314 12.842 -0.269 1.00 68.62 105 GLY A O 1
ATOM 897 N N . TYR A 1 106 ? 9.234 12.674 -2.307 1.00 67.00 106 TYR A N 1
ATOM 898 C CA . TYR A 1 106 ? 9.557 11.247 -2.221 1.00 67.00 106 TYR A CA 1
ATOM 899 C C . TYR A 1 106 ? 10.665 10.957 -1.195 1.00 67.00 106 TYR A C 1
ATOM 901 O O . TYR A 1 106 ? 11.817 10.676 -1.531 1.00 67.00 106 TYR A O 1
ATOM 909 N N . THR A 1 107 ? 10.311 10.973 0.086 1.00 65.88 107 THR A N 1
ATOM 910 C CA . THR A 1 107 ? 10.980 10.152 1.087 1.00 65.88 107 THR A CA 1
ATOM 911 C C . THR A 1 107 ? 10.573 8.719 0.785 1.00 65.88 107 THR A C 1
ATOM 913 O O . THR A 1 107 ? 9.417 8.335 0.927 1.00 65.88 107 THR A O 1
ATOM 916 N N . VAL A 1 108 ? 11.511 7.942 0.244 1.00 61.69 108 VAL A N 1
ATOM 917 C CA . VAL A 1 108 ? 11.297 6.550 -0.161 1.00 61.69 108 VAL A CA 1
ATOM 918 C C . VAL A 1 108 ? 10.654 5.788 1.003 1.00 61.69 108 VAL A C 1
ATOM 920 O O . VAL A 1 108 ? 11.338 5.381 1.940 1.00 61.69 108 VAL A O 1
ATOM 923 N N . HIS A 1 109 ? 9.335 5.591 0.963 1.00 73.12 109 HIS A N 1
ATOM 924 C CA . HIS A 1 109 ? 8.662 4.765 1.954 1.00 73.12 109 HIS A CA 1
ATOM 925 C C . HIS A 1 109 ? 9.270 3.363 1.871 1.00 73.12 109 HIS A C 1
ATOM 927 O O . HIS A 1 109 ? 9.232 2.721 0.816 1.00 73.12 109 HIS A O 1
ATOM 933 N N . ASN A 1 110 ? 9.828 2.879 2.984 1.00 82.75 110 ASN A N 1
ATOM 934 C CA . ASN A 1 110 ? 10.503 1.578 3.048 1.00 82.75 110 ASN A CA 1
ATOM 935 C C . ASN A 1 110 ? 9.631 0.445 2.489 1.00 82.75 110 ASN A C 1
ATOM 937 O O . ASN A 1 110 ? 10.129 -0.457 1.817 1.00 82.75 110 ASN A O 1
ATOM 941 N N . SER A 1 111 ? 8.319 0.505 2.727 1.00 87.31 111 SER A N 1
ATOM 942 C CA . SER A 1 111 ? 7.340 -0.441 2.194 1.00 87.31 111 SER A CA 1
ATOM 943 C C . SER A 1 111 ? 7.267 -0.406 0.663 1.00 87.31 111 SER A C 1
ATOM 945 O O . SER A 1 111 ? 7.369 -1.455 0.031 1.00 87.31 111 SER A O 1
ATOM 947 N N . LEU A 1 112 ? 7.168 0.777 0.052 1.00 89.25 112 LEU A N 1
ATOM 948 C CA . LEU A 1 112 ? 7.132 0.935 -1.404 1.00 89.25 112 LEU A CA 1
ATOM 949 C C . LEU A 1 112 ? 8.436 0.456 -2.053 1.00 89.25 112 LEU A C 1
ATOM 951 O O . LEU A 1 112 ? 8.397 -0.305 -3.018 1.00 89.25 112 LEU A O 1
ATOM 955 N N . HIS A 1 113 ? 9.588 0.817 -1.484 1.00 88.94 113 HIS A N 1
ATOM 956 C CA . HIS A 1 113 ? 10.888 0.380 -1.999 1.00 88.94 113 HIS A CA 1
ATOM 957 C C . HIS A 1 113 ? 11.047 -1.139 -1.976 1.00 88.94 113 HIS A C 1
ATOM 959 O O . HIS A 1 113 ? 11.470 -1.735 -2.968 1.00 88.94 113 HIS A O 1
ATOM 965 N N . LYS A 1 114 ? 10.657 -1.780 -0.865 1.00 90.44 114 LYS A N 1
ATOM 966 C CA . LYS A 1 114 ? 10.651 -3.243 -0.744 1.00 90.44 114 LYS A CA 1
ATOM 967 C C . LYS A 1 114 ? 9.774 -3.884 -1.821 1.00 90.44 114 LYS A C 1
ATOM 969 O O . LYS A 1 114 ? 10.194 -4.871 -2.423 1.00 90.44 114 LYS A O 1
ATOM 974 N N . LYS A 1 115 ? 8.591 -3.323 -2.107 1.00 93.31 115 LYS A N 1
ATOM 975 C CA . LYS A 1 115 ? 7.702 -3.866 -3.150 1.00 93.31 115 LYS A CA 1
ATOM 976 C C . LYS A 1 115 ? 8.260 -3.670 -4.556 1.00 93.31 115 LYS A C 1
ATOM 978 O O . LYS A 1 115 ? 8.263 -4.632 -5.315 1.00 93.31 115 LYS A O 1
ATOM 983 N N . ILE A 1 116 ? 8.812 -2.497 -4.871 1.00 93.31 116 ILE A N 1
ATOM 984 C CA . ILE A 1 116 ? 9.496 -2.258 -6.152 1.00 93.31 116 ILE A CA 1
ATOM 985 C C . ILE A 1 116 ? 10.635 -3.269 -6.330 1.00 93.31 116 ILE A C 1
ATOM 987 O O . ILE A 1 116 ? 10.674 -3.960 -7.339 1.00 93.31 116 ILE A O 1
ATOM 991 N N . LYS A 1 117 ? 11.516 -3.435 -5.333 1.00 91.06 117 LYS A N 1
ATOM 992 C CA . LYS A 1 117 ? 12.633 -4.397 -5.395 1.00 91.06 117 LYS A CA 1
ATOM 993 C C . LYS A 1 117 ? 12.158 -5.847 -5.569 1.00 91.06 117 LYS A C 1
ATOM 995 O O . LYS A 1 117 ? 12.806 -6.625 -6.262 1.00 91.06 117 LYS A O 1
ATOM 1000 N N . LYS A 1 118 ? 11.038 -6.224 -4.942 1.00 92.44 118 LYS A N 1
ATOM 1001 C CA . LYS A 1 118 ? 10.460 -7.570 -5.076 1.00 92.44 118 LYS A CA 1
ATOM 1002 C C . LYS A 1 118 ? 9.956 -7.835 -6.500 1.00 92.44 118 LYS A C 1
ATOM 1004 O O . LYS A 1 118 ? 10.207 -8.924 -7.022 1.00 92.44 118 LYS A O 1
ATOM 1009 N N . LEU A 1 119 ? 9.249 -6.863 -7.082 1.00 94.38 119 LEU A N 1
ATOM 1010 C CA . LEU A 1 119 ? 8.595 -6.959 -8.392 1.00 94.38 119 LEU A CA 1
ATOM 1011 C C . LEU A 1 119 ? 9.565 -6.765 -9.565 1.00 94.38 119 LEU A C 1
ATOM 1013 O O . LEU A 1 119 ? 9.401 -7.397 -10.606 1.00 94.38 119 LEU A O 1
ATOM 1017 N N . ASP A 1 120 ? 10.577 -5.916 -9.402 1.00 94.50 120 ASP A N 1
ATOM 1018 C CA . ASP A 1 120 ? 11.507 -5.562 -10.469 1.00 94.50 120 ASP A CA 1
ATOM 1019 C C . ASP A 1 120 ? 12.485 -6.705 -10.768 1.00 94.50 120 ASP A C 1
ATOM 1021 O O . ASP A 1 120 ? 13.411 -6.985 -10.003 1.00 94.50 120 ASP A O 1
ATOM 1025 N N . LYS A 1 121 ? 12.287 -7.359 -11.914 1.00 91.75 121 LYS A N 1
ATOM 1026 C CA . LYS A 1 121 ? 13.157 -8.441 -12.390 1.00 91.75 121 LYS A CA 1
ATOM 1027 C C . LYS A 1 121 ? 14.541 -7.938 -12.810 1.00 91.75 121 LYS A C 1
ATOM 1029 O O . LYS A 1 121 ? 15.507 -8.671 -12.652 1.00 91.75 121 LYS A O 1
ATOM 1034 N N . TRP A 1 122 ? 14.649 -6.706 -13.311 1.00 93.31 122 TRP A N 1
ATOM 1035 C CA . TRP A 1 122 ? 15.924 -6.110 -13.738 1.00 93.31 122 TRP A CA 1
ATOM 1036 C C . TRP A 1 122 ? 16.774 -5.649 -12.553 1.00 93.31 122 TRP A C 1
ATOM 1038 O O . TRP A 1 122 ? 17.991 -5.540 -12.656 1.00 93.31 122 TRP A O 1
ATOM 1048 N N . GLY A 1 123 ? 16.135 -5.409 -11.407 1.00 86.25 123 GLY A N 1
ATOM 1049 C CA . GLY A 1 123 ? 16.796 -5.093 -10.142 1.00 86.25 123 GLY A CA 1
ATOM 1050 C C . GLY A 1 123 ? 17.483 -6.284 -9.461 1.00 86.25 123 GLY A C 1
ATOM 1051 O O . GLY A 1 123 ? 17.981 -6.123 -8.346 1.00 86.25 123 GLY A O 1
ATOM 1052 N N . LYS A 1 124 ? 17.476 -7.472 -10.079 1.00 85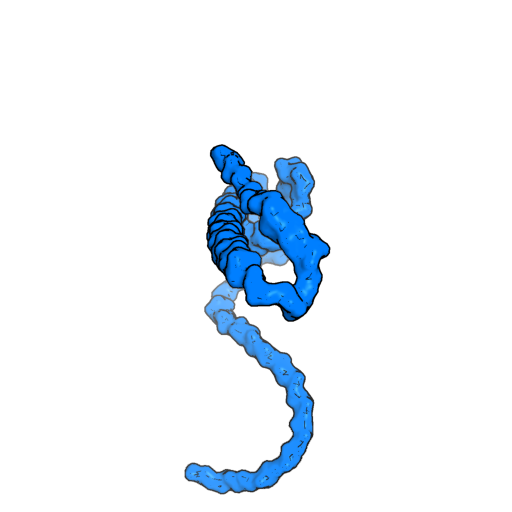.94 124 LYS A N 1
ATOM 1053 C CA . LYS A 1 124 ? 18.064 -8.706 -9.548 1.00 85.94 124 LYS A CA 1
ATOM 1054 C C . LYS A 1 124 ? 19.204 -9.148 -10.458 1.00 85.94 124 LYS A C 1
ATOM 1056 O O . LYS A 1 124 ? 19.050 -9.179 -11.674 1.00 85.94 124 LYS A O 1
ATOM 1061 N N . ILE A 1 125 ? 20.335 -9.509 -9.862 1.00 77.00 125 ILE A N 1
ATOM 1062 C CA . ILE A 1 125 ? 21.388 -10.234 -10.576 1.00 77.00 125 ILE A CA 1
ATOM 1063 C C . ILE A 1 125 ? 20.855 -11.655 -10.737 1.00 77.00 125 ILE A C 1
ATOM 1065 O O . ILE A 1 125 ? 20.550 -12.301 -9.733 1.00 77.00 125 ILE A O 1
ATOM 1069 N N . SER A 1 126 ? 20.686 -12.123 -11.972 1.00 65.69 126 SER A N 1
ATOM 1070 C CA . SER A 1 126 ? 20.338 -13.517 -12.229 1.00 65.69 126 SER A CA 1
ATOM 1071 C C . SER A 1 126 ? 21.574 -14.368 -11.968 1.00 65.69 126 SER A C 1
ATOM 1073 O O . SER A 1 126 ? 22.344 -14.694 -12.871 1.00 65.69 126 SER A O 1
ATOM 1075 N N . VAL A 1 127 ? 21.790 -14.675 -10.692 1.00 57.78 127 VAL A N 1
ATOM 1076 C CA . VAL A 1 127 ? 22.538 -15.857 -10.285 1.00 57.78 127 VAL A CA 1
ATOM 1077 C C . VAL A 1 127 ? 21.584 -17.018 -10.546 1.00 57.78 127 VAL A C 1
ATOM 1079 O O . VAL A 1 127 ? 20.431 -16.975 -10.124 1.00 57.78 127 VAL A O 1
ATOM 1082 N N . LEU A 1 128 ? 22.011 -17.963 -11.372 1.00 47.97 128 LEU A N 1
ATOM 1083 C CA . LEU A 1 128 ? 21.257 -19.169 -11.703 1.00 47.97 128 LEU A CA 1
ATOM 1084 C C . LEU A 1 128 ? 20.724 -19.836 -10.418 1.00 47.97 128 LEU A C 1
ATOM 1086 O O . LEU A 1 128 ? 21.447 -19.890 -9.432 1.00 47.97 128 LEU A O 1
ATOM 1090 N N . GLU A 1 129 ? 19.458 -20.259 -10.475 1.00 49.44 129 GLU A N 1
ATOM 1091 C CA . GLU A 1 129 ? 18.749 -21.219 -9.611 1.00 49.44 129 GLU A CA 1
ATOM 1092 C C . GLU A 1 129 ? 19.409 -21.595 -8.271 1.00 49.44 129 GLU A C 1
ATOM 1094 O O . GLU A 1 129 ? 20.302 -22.427 -8.231 1.00 49.44 129 GLU A O 1
ATOM 1099 N N . ASP A 1 130 ? 18.884 -21.039 -7.175 1.00 41.12 130 ASP A N 1
ATOM 1100 C CA . ASP A 1 130 ? 18.690 -21.755 -5.907 1.00 41.12 130 ASP A CA 1
ATOM 1101 C C . ASP A 1 130 ? 17.685 -20.958 -5.056 1.00 41.12 130 ASP A C 1
ATOM 1103 O O . ASP A 1 130 ? 18.014 -20.288 -4.077 1.00 41.12 130 ASP A O 1
ATOM 1107 N N . ASP A 1 131 ? 16.405 -21.036 -5.438 1.00 41.22 131 ASP A N 1
ATOM 1108 C CA . ASP A 1 131 ? 15.297 -20.861 -4.490 1.00 41.22 131 ASP A CA 1
ATOM 1109 C C . ASP A 1 131 ? 15.286 -22.087 -3.544 1.00 41.22 131 ASP A C 1
ATOM 1111 O O . ASP A 1 131 ? 14.341 -22.872 -3.505 1.00 41.22 131 ASP A O 1
ATOM 1115 N N . GLN A 1 132 ? 16.358 -22.280 -2.769 1.00 37.94 132 GLN A N 1
ATOM 1116 C CA . GLN A 1 132 ? 16.251 -22.969 -1.492 1.00 37.94 132 GLN A CA 1
ATOM 1117 C C . GLN A 1 132 ? 15.945 -21.913 -0.443 1.00 37.94 132 GLN A C 1
ATOM 1119 O O . GLN A 1 132 ? 16.777 -21.095 -0.053 1.00 37.94 132 GLN A O 1
ATOM 1124 N N . THR A 1 133 ? 14.700 -21.947 0.014 1.00 50.34 133 THR A N 1
ATOM 1125 C CA . THR A 1 133 ? 14.252 -21.355 1.265 1.00 50.34 133 THR A CA 1
ATOM 1126 C C . THR A 1 133 ? 15.149 -21.818 2.413 1.00 50.34 133 THR A C 1
ATOM 1128 O O . THR A 1 133 ? 14.851 -22.805 3.083 1.00 50.34 133 THR A O 1
ATOM 1131 N N . VAL A 1 134 ? 16.237 -21.097 2.677 1.00 38.25 134 VAL A N 1
ATOM 1132 C CA . VAL A 1 134 ? 16.910 -21.166 3.970 1.00 38.25 134 VAL A CA 1
ATOM 1133 C C . VAL A 1 134 ? 16.068 -20.328 4.919 1.00 38.25 134 VAL A C 1
ATOM 1135 O O . VAL A 1 134 ? 16.167 -19.102 4.981 1.00 38.25 134 VAL A O 1
ATOM 1138 N N . VAL A 1 135 ? 15.166 -21.015 5.618 1.00 40.16 135 VAL A N 1
ATOM 1139 C CA . VAL A 1 135 ? 14.619 -20.553 6.891 1.00 40.16 135 VAL A CA 1
ATOM 1140 C C . VAL A 1 135 ? 15.825 -20.197 7.756 1.00 40.16 135 VAL A C 1
ATOM 1142 O O . VAL A 1 135 ? 16.588 -21.075 8.151 1.00 40.16 135 VAL A O 1
ATOM 1145 N N . ALA A 1 136 ? 16.045 -18.903 7.983 1.00 40.00 136 ALA A N 1
ATOM 1146 C CA . ALA A 1 136 ? 17.041 -18.441 8.932 1.00 40.00 136 ALA A CA 1
ATOM 1147 C C . ALA A 1 136 ? 16.602 -18.923 10.320 1.00 40.00 136 ALA A C 1
ATOM 1149 O O . ALA A 1 136 ? 15.674 -18.372 10.913 1.00 40.00 136 ALA A O 1
ATOM 1150 N N . GLY A 1 137 ? 17.230 -20.004 10.785 1.00 34.44 137 GLY A N 1
ATOM 1151 C CA . GLY A 1 137 ? 17.174 -20.424 12.174 1.00 34.44 137 GLY A CA 1
ATOM 1152 C C . GLY A 1 137 ? 17.663 -19.275 13.046 1.00 34.44 137 GLY A C 1
ATOM 1153 O O . GLY A 1 137 ? 18.714 -18.687 12.794 1.00 34.44 137 GLY A O 1
ATOM 1154 N N . ILE A 1 138 ? 16.848 -18.930 14.034 1.00 37.22 138 ILE A N 1
ATOM 1155 C CA . ILE A 1 138 ? 17.219 -18.049 15.131 1.00 37.22 138 ILE A CA 1
ATOM 1156 C C . ILE A 1 138 ? 18.378 -18.740 15.856 1.00 37.22 138 ILE A C 1
ATOM 1158 O O . ILE A 1 138 ? 18.213 -19.839 16.381 1.00 37.22 138 ILE A O 1
ATOM 1162 N N . CYS A 1 139 ? 19.563 -18.134 15.832 1.00 37.50 139 CYS A N 1
ATOM 1163 C CA . CYS A 1 139 ? 20.631 -18.516 16.743 1.00 37.50 139 CYS A CA 1
ATOM 1164 C C . CYS A 1 139 ? 20.243 -17.980 18.124 1.00 37.50 139 CYS A C 1
ATOM 1166 O O . CYS A 1 139 ? 20.485 -16.810 18.413 1.00 37.50 139 CYS A O 1
ATOM 1168 N N . ASP A 1 140 ? 19.609 -18.812 18.947 1.00 37.19 140 ASP A N 1
ATOM 1169 C CA . ASP A 1 140 ? 19.478 -18.521 20.371 1.00 37.19 140 ASP A CA 1
ATOM 1170 C C . ASP A 1 140 ? 20.845 -18.743 21.028 1.00 37.19 140 ASP A C 1
ATOM 1172 O O . ASP A 1 140 ? 21.284 -19.867 21.279 1.00 37.19 140 ASP A O 1
ATOM 1176 N N . GLU A 1 141 ? 21.543 -17.639 21.289 1.00 44.19 141 GLU A N 1
ATOM 1177 C CA . GLU A 1 141 ? 22.601 -17.593 22.290 1.00 44.19 141 GLU A CA 1
ATOM 1178 C C . GLU A 1 141 ? 21.961 -17.756 23.674 1.00 44.19 141 GLU A C 1
ATOM 1180 O O . GLU A 1 141 ? 21.477 -16.799 24.275 1.00 44.19 141 GLU A O 1
ATOM 1185 N N . ALA A 1 142 ? 21.982 -18.976 24.203 1.00 39.31 142 ALA A N 1
ATOM 1186 C CA . ALA A 1 142 ? 21.773 -19.224 25.622 1.00 39.31 142 ALA A CA 1
ATOM 1187 C C . ALA A 1 142 ? 22.958 -20.019 26.172 1.00 39.31 142 ALA A C 1
ATOM 1189 O O . ALA A 1 142 ? 22.984 -21.246 26.200 1.00 39.31 142 ALA A O 1
ATOM 1190 N N . ASN A 1 143 ? 23.958 -19.264 26.615 1.00 38.56 143 ASN A N 1
ATOM 1191 C CA . ASN A 1 143 ? 24.929 -19.709 27.600 1.00 38.56 143 ASN A CA 1
ATOM 1192 C C . ASN A 1 143 ? 24.166 -20.076 28.884 1.00 38.56 143 ASN A C 1
ATOM 1194 O O . ASN A 1 143 ? 23.492 -19.209 29.434 1.00 38.56 143 ASN A O 1
ATOM 1198 N N . ASN A 1 144 ? 24.281 -21.317 29.363 1.00 36.97 144 ASN A N 1
ATOM 1199 C CA . ASN A 1 144 ? 24.345 -21.632 30.793 1.00 36.97 144 ASN A CA 1
ATOM 1200 C C . ASN A 1 144 ? 24.784 -23.087 31.002 1.00 36.97 144 ASN A C 1
ATOM 1202 O O . ASN A 1 144 ? 24.083 -24.030 30.647 1.00 36.97 144 ASN A O 1
ATOM 1206 N N . ASN A 1 145 ? 25.957 -23.228 31.620 1.00 38.31 145 ASN A N 1
ATOM 1207 C CA . ASN A 1 145 ? 26.400 -24.430 32.318 1.00 38.31 145 ASN A CA 1
ATOM 1208 C C . ASN A 1 145 ? 25.340 -24.890 33.331 1.00 38.31 145 ASN A C 1
ATOM 1210 O O . ASN A 1 145 ? 24.792 -24.046 34.037 1.00 38.31 145 ASN A O 1
ATOM 1214 N N . ILE A 1 146 ? 25.149 -26.206 33.458 1.00 39.12 146 ILE A N 1
ATOM 1215 C CA . ILE A 1 146 ? 25.265 -26.988 34.704 1.00 39.12 146 ILE A CA 1
ATOM 1216 C C . ILE A 1 146 ? 25.167 -28.480 34.339 1.00 39.12 146 ILE A C 1
ATOM 1218 O O . ILE A 1 146 ? 24.310 -28.894 33.562 1.00 39.12 146 ILE A O 1
ATOM 1222 N N . ASP A 1 147 ? 26.090 -29.248 34.913 1.00 40.91 147 ASP A N 1
ATOM 1223 C CA . ASP A 1 147 ? 26.263 -30.696 34.822 1.00 40.91 147 ASP A CA 1
ATOM 1224 C C . ASP A 1 147 ? 25.027 -31.515 35.235 1.00 40.91 147 ASP A C 1
ATOM 1226 O O . ASP A 1 147 ? 24.378 -31.204 36.234 1.00 40.91 147 ASP A O 1
ATOM 1230 N N . ALA A 1 148 ? 24.804 -32.645 34.554 1.00 37.56 148 ALA A N 1
ATOM 1231 C CA . ALA A 1 148 ? 24.321 -33.883 35.172 1.00 37.56 148 ALA A CA 1
ATOM 1232 C C . ALA A 1 148 ? 24.602 -35.093 34.260 1.00 37.56 148 ALA A C 1
ATOM 1234 O O . ALA A 1 148 ? 24.129 -35.160 33.126 1.00 37.56 148 ALA A O 1
ATOM 1235 N N . ASN A 1 149 ? 25.376 -36.041 34.792 1.00 36.12 149 ASN A N 1
ATOM 1236 C CA . ASN A 1 149 ? 25.477 -37.428 34.337 1.00 36.12 149 ASN A CA 1
ATOM 1237 C C . ASN A 1 149 ? 24.085 -38.083 34.239 1.00 36.12 149 ASN A C 1
ATOM 1239 O O . ASN A 1 149 ? 23.277 -37.896 35.145 1.00 36.12 149 ASN A O 1
ATOM 1243 N N . ASP 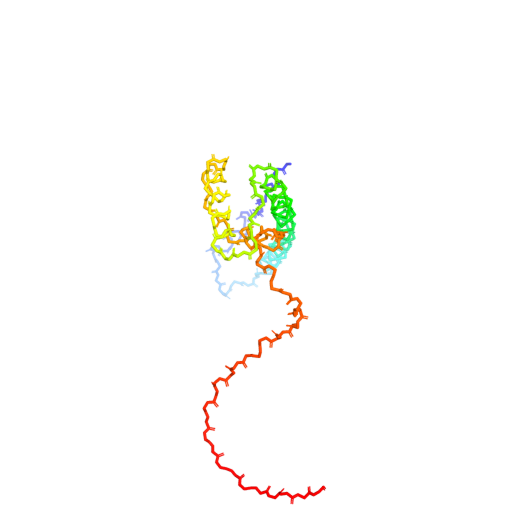A 1 150 ? 23.824 -38.875 33.198 1.00 34.00 150 ASP A N 1
ATOM 1244 C CA . ASP A 1 150 ? 23.768 -40.349 33.282 1.00 34.00 150 ASP A CA 1
ATOM 1245 C C . ASP A 1 150 ? 23.178 -40.974 32.000 1.00 34.00 150 ASP A C 1
ATOM 1247 O O . ASP A 1 150 ? 22.156 -40.545 31.470 1.00 34.00 150 ASP A O 1
ATOM 1251 N N . ASP A 1 151 ? 23.879 -42.019 31.561 1.00 36.00 151 ASP A N 1
ATOM 1252 C CA . ASP A 1 151 ? 23.455 -43.230 30.854 1.00 36.00 151 ASP A CA 1
ATOM 1253 C C . ASP A 1 151 ? 22.718 -43.213 29.499 1.00 36.00 151 ASP A C 1
ATOM 1255 O O . ASP A 1 151 ? 21.512 -43.021 29.353 1.00 36.00 151 ASP A O 1
ATOM 1259 N N . CYS A 1 152 ? 23.493 -43.666 28.507 1.00 35.28 152 CYS A N 1
ATOM 1260 C CA . CYS A 1 152 ? 23.066 -44.420 27.337 1.00 35.28 152 CYS A CA 1
ATOM 1261 C C . CYS A 1 152 ? 22.397 -45.752 27.722 1.00 35.28 152 CYS A C 1
ATOM 1263 O O . CYS A 1 152 ? 23.063 -46.600 28.312 1.00 35.28 152 CYS A O 1
ATOM 1265 N N . VAL A 1 153 ? 21.188 -46.028 27.221 1.00 39.59 153 VAL A N 1
ATOM 1266 C CA . VAL A 1 153 ? 20.754 -47.389 26.841 1.00 39.59 153 VAL A CA 1
ATOM 1267 C C . VAL A 1 153 ? 19.866 -47.308 25.587 1.00 39.59 153 VAL A C 1
ATOM 1269 O O . VAL A 1 153 ? 19.097 -46.363 25.431 1.00 39.59 153 VAL A O 1
ATOM 1272 N N . LEU A 1 154 ? 20.074 -48.299 24.710 1.00 39.62 154 LEU A N 1
ATOM 1273 C CA . LEU A 1 154 ? 19.457 -48.613 23.409 1.00 39.62 154 LEU A CA 1
ATOM 1274 C C . LEU A 1 154 ? 17.939 -48.417 23.293 1.00 39.62 154 LEU A C 1
ATOM 1276 O O . LEU A 1 154 ? 17.216 -48.832 24.225 1.00 39.62 154 LEU A O 1
#

Secondary structure (DSSP, 8-state):
----------HHHHHHHHT--TT-S--HHHHHHHHHHHHHHHHHHHHHHHHHHHHHHHHHHHHHHHHHHHHHHHHHHSPPPPSSHHHHHHHHHHHHHHHHHHSTT----HHHHHHHHHH-STTS------------------------------

Radius of gyration: 30.42 Å; chains: 1; bounding box: 56×66×72 Å

Organism: NCBI:txid936053

pLDDT: mean 75.5, std 21.92, range [34.0, 97.56]

Sequence (154 aa):
MPIEYGVNYNEEILTELENWSWETPDMRSIVTLYEENIKEEFELLKHYQKDQEKIEHLKNHVLNRLASTIVDWSHIKFEQPRNNERSVQIYASSRNEALRFLLNGYTVHNSLHKKIKKLDKWGKISVLEDDQTVVAGICDEANNNIDANDDCVL

Foldseek 3Di:
DPDPPDPPDPVVLVVCVVVDDPPDDDCPVVVVSVVVVVVVVVVVVVVVVVVVVVVVVVVVVVLLVVLVVLLVVLPVPDDQFDLDDVRLVVSVVVSVVVVCVVDPPPPPDPSSVVSNCVPRPSNDRPPDDDPPPPPPDPPPPDDDDDDDDDDDDD